Protein AF-A0A522DIB2-F1 (afdb_monomer_lite)

pLDDT: mean 71.98, std 19.3, range [31.09, 92.06]

Sequence (164 aa):
MNNNNNNKATEKLMKSINWQELDGWMTGLLFVQIRALGIFSQTGVAEDPDTLRQQAGITERYRRWWDECLRILQSGGYLQCADGLVSVAIEPEAGDAVWQAWDQHKQRYLDDAELQTSVNLVDACLRQLPGILRGDVQATDILFPSASMANVERMYRKNAVVDY

Secondary structure (DSSP, 8-state):
---SSHHHHHHHHTTS--HHHHHHHHHHHHHHHHHTTT---SBT--B-HHHHHHHTT--GGGHHHHHHHHHHHHHTTSEEEETTEEEE-SPPPPHHHHHHHHHHHGGGGTTSHHHHHHHHHHHHHHHHHHHHHHTSS-HHHHHSSS--HHHHHHHHHH------

Foldseek 3Di:
DDDPPVVVVVVVVVVPDPVVVVLLLLLLLLVLLLVVLVPQPDAPDWAALVVSCVSSLFDPVCVVVSVVNQVSNVVSQQWDADPNTIGGRDDDDDSVVSVVVLVVVLVVQPVPPVSVVVSVLSVQCSVCVSCCRNVVDPPCCSNPVDPDPVVVVVVVVVPPPDDD

Structure (mmCIF, N/CA/C/O backbone):
data_AF-A0A522DIB2-F1
#
_entry.id   AF-A0A522DIB2-F1
#
loop_
_atom_site.group_PDB
_atom_site.id
_atom_site.type_symbol
_atom_site.label_atom_id
_atom_site.label_alt_id
_atom_site.label_comp_id
_atom_site.label_asym_id
_atom_site.label_entity_id
_atom_site.label_seq_id
_atom_site.pdbx_PDB_ins_code
_atom_site.Cartn_x
_atom_site.Cartn_y
_atom_site.Cartn_z
_atom_site.occupancy
_atom_site.B_iso_or_equiv
_atom_site.auth_seq_id
_atom_site.auth_comp_id
_atom_site.auth_asym_id
_atom_site.auth_atom_id
_atom_site.pdbx_PDB_model_num
ATOM 1 N N . MET A 1 1 ? 46.193 -3.529 -13.251 1.00 41.03 1 MET A N 1
ATOM 2 C CA . MET A 1 1 ? 45.232 -2.409 -13.148 1.00 41.03 1 MET A CA 1
ATOM 3 C C . MET A 1 1 ? 44.028 -2.674 -14.047 1.00 41.03 1 MET A C 1
ATOM 5 O O . MET A 1 1 ? 44.195 -2.548 -15.247 1.00 41.03 1 MET A O 1
ATOM 9 N N . ASN A 1 2 ? 42.864 -3.060 -13.504 1.00 34.91 2 ASN A N 1
ATOM 10 C CA . ASN A 1 2 ? 41.535 -2.643 -13.997 1.00 34.91 2 ASN A CA 1
ATOM 11 C C . ASN A 1 2 ? 40.433 -3.288 -13.137 1.00 34.91 2 ASN A C 1
ATOM 13 O O . ASN A 1 2 ? 40.001 -4.398 -13.416 1.00 34.91 2 ASN A O 1
ATOM 17 N N . ASN A 1 3 ? 40.000 -2.616 -12.067 1.00 37.34 3 ASN A N 1
ATOM 18 C CA . ASN A 1 3 ? 38.822 -3.045 -11.301 1.00 37.34 3 ASN A CA 1
ATOM 19 C C . ASN A 1 3 ? 38.019 -1.849 -10.754 1.00 37.34 3 ASN A C 1
ATOM 21 O O . ASN A 1 3 ? 37.554 -1.871 -9.624 1.00 37.34 3 ASN A O 1
ATOM 25 N N . ASN A 1 4 ? 37.914 -0.763 -11.537 1.00 41.59 4 ASN A N 1
ATOM 26 C CA . ASN A 1 4 ? 37.303 0.496 -11.079 1.00 41.59 4 ASN A CA 1
ATOM 27 C C . ASN A 1 4 ? 36.195 1.051 -12.005 1.00 41.59 4 ASN A C 1
ATOM 29 O O . ASN A 1 4 ? 35.683 2.140 -11.764 1.00 41.59 4 ASN A O 1
ATOM 33 N N . ASN A 1 5 ? 35.808 0.316 -13.060 1.00 43.06 5 ASN A N 1
ATOM 34 C CA . ASN A 1 5 ? 34.765 0.756 -14.003 1.00 43.06 5 ASN A CA 1
ATOM 35 C C . ASN A 1 5 ? 33.375 0.167 -13.716 1.00 43.06 5 ASN A C 1
ATOM 37 O O . ASN A 1 5 ? 32.383 0.824 -14.018 1.00 43.06 5 ASN A O 1
ATOM 41 N N . ASN A 1 6 ? 33.278 -1.009 -13.085 1.00 41.25 6 ASN A N 1
ATOM 42 C CA . ASN A 1 6 ? 31.973 -1.623 -12.802 1.00 41.25 6 ASN A CA 1
ATOM 43 C C . ASN A 1 6 ? 31.240 -0.938 -11.641 1.00 41.25 6 ASN A C 1
ATOM 45 O O . ASN A 1 6 ? 30.025 -0.810 -11.705 1.00 41.25 6 ASN A O 1
ATOM 49 N N . ASN A 1 7 ? 31.969 -0.416 -10.646 1.00 43.97 7 ASN A N 1
ATOM 50 C CA . ASN A 1 7 ? 31.353 0.243 -9.488 1.00 43.97 7 ASN A CA 1
ATOM 51 C C . ASN A 1 7 ? 30.766 1.625 -9.846 1.00 43.97 7 ASN A C 1
ATOM 53 O O . ASN A 1 7 ? 29.696 1.999 -9.384 1.00 43.97 7 ASN A O 1
ATOM 57 N N . LYS A 1 8 ? 31.408 2.350 -10.775 1.00 44.12 8 LYS A N 1
ATOM 58 C CA . LYS A 1 8 ? 30.900 3.635 -11.284 1.00 44.12 8 LYS A CA 1
ATOM 59 C C . LYS A 1 8 ? 29.663 3.492 -12.169 1.00 44.12 8 LYS A C 1
ATOM 61 O O . LYS A 1 8 ? 28.874 4.426 -12.234 1.00 44.12 8 LYS A O 1
ATOM 66 N N . ALA A 1 9 ? 29.501 2.372 -12.877 1.00 45.00 9 ALA A N 1
ATOM 67 C CA . ALA A 1 9 ? 28.326 2.124 -13.711 1.00 45.00 9 ALA A CA 1
ATOM 68 C C . ALA A 1 9 ? 27.097 1.785 -12.854 1.00 45.00 9 ALA A C 1
ATOM 70 O O . ALA A 1 9 ? 26.031 2.350 -13.077 1.00 45.00 9 ALA A O 1
ATOM 71 N N . THR A 1 10 ? 27.264 0.953 -11.822 1.00 42.12 10 THR A N 1
ATOM 72 C CA . THR A 1 10 ? 26.204 0.628 -10.855 1.00 42.12 10 THR A CA 1
ATOM 73 C C . THR A 1 10 ? 25.824 1.829 -9.987 1.00 42.12 10 THR A C 1
ATOM 75 O O . THR A 1 10 ? 24.639 2.095 -9.816 1.00 42.12 10 THR A O 1
ATOM 78 N N . GLU A 1 11 ? 26.792 2.639 -9.543 1.00 41.41 11 GLU A N 1
ATOM 79 C CA . GLU A 1 11 ? 26.513 3.906 -8.843 1.00 41.41 11 GLU A CA 1
ATOM 80 C C . GLU A 1 11 ? 25.823 4.948 -9.737 1.00 41.41 11 GLU A C 1
ATOM 82 O O . GLU A 1 11 ? 25.095 5.806 -9.241 1.00 41.41 11 GLU A O 1
ATOM 87 N N . LYS A 1 12 ? 26.051 4.907 -11.057 1.00 41.66 12 LYS A N 1
ATOM 88 C CA . LYS A 1 12 ? 25.433 5.833 -12.018 1.00 41.66 12 LYS A CA 1
ATOM 89 C C . LYS A 1 12 ? 24.024 5.390 -12.433 1.00 41.66 12 LYS A C 1
ATOM 91 O O . LYS A 1 12 ? 23.188 6.261 -12.638 1.00 41.66 12 LYS A O 1
ATOM 96 N N . LEU A 1 13 ? 23.754 4.082 -12.477 1.00 43.78 13 LEU A N 1
ATOM 97 C CA . LEU A 1 13 ? 22.419 3.495 -12.688 1.00 43.78 13 LEU A CA 1
ATOM 98 C C . LEU A 1 13 ? 21.516 3.648 -11.451 1.00 43.78 13 LEU A C 1
ATOM 100 O O . LEU A 1 13 ? 20.340 3.966 -11.582 1.00 43.78 13 LEU A O 1
ATOM 104 N N . MET A 1 14 ? 22.071 3.542 -10.237 1.00 46.41 14 MET A N 1
ATOM 105 C CA . MET A 1 14 ? 21.340 3.859 -8.998 1.00 46.41 14 MET A CA 1
ATOM 106 C C . MET A 1 14 ? 20.990 5.352 -8.866 1.00 46.41 14 MET A C 1
ATOM 108 O O . MET A 1 14 ? 20.050 5.693 -8.155 1.00 46.41 14 MET A O 1
ATOM 112 N N . LYS A 1 15 ? 21.722 6.244 -9.550 1.00 46.16 15 LYS A N 1
ATOM 113 C CA . LYS A 1 15 ? 21.558 7.705 -9.458 1.00 46.16 15 LYS A CA 1
ATOM 114 C C . LYS A 1 15 ? 20.440 8.299 -10.322 1.00 46.16 15 LYS A C 1
ATOM 116 O O . LYS A 1 15 ? 20.150 9.478 -10.144 1.00 46.16 15 LYS A O 1
ATOM 121 N N . SER A 1 16 ? 19.822 7.548 -11.237 1.00 52.44 16 SER A N 1
ATOM 122 C CA . SER A 1 16 ? 18.713 8.055 -12.072 1.00 52.44 16 SER A CA 1
ATOM 123 C C . SER A 1 16 ? 17.327 7.610 -11.612 1.00 52.44 16 SER A C 1
ATOM 125 O O . SER A 1 16 ? 16.330 8.118 -12.120 1.00 52.44 16 SER A O 1
ATOM 127 N N . ILE A 1 17 ? 17.242 6.690 -10.650 1.00 61.62 17 ILE A N 1
ATOM 128 C CA . ILE A 1 17 ? 15.972 6.316 -10.033 1.00 61.62 17 ILE A CA 1
ATOM 129 C C . ILE A 1 17 ? 15.743 7.259 -8.863 1.00 61.62 17 ILE A C 1
ATOM 131 O O . ILE A 1 17 ? 16.478 7.238 -7.873 1.00 61.62 17 ILE A O 1
ATOM 135 N N . ASN A 1 18 ? 14.704 8.076 -8.958 1.00 69.31 18 ASN A N 1
ATOM 136 C CA . ASN A 1 18 ? 14.204 8.795 -7.804 1.00 69.31 18 ASN A CA 1
ATOM 137 C C . ASN A 1 18 ? 13.457 7.800 -6.899 1.00 69.31 18 ASN A C 1
ATOM 139 O O . ASN A 1 18 ? 12.237 7.680 -6.963 1.00 69.31 18 ASN A O 1
ATOM 143 N N . TRP A 1 19 ? 14.204 7.026 -6.104 1.00 69.12 19 TRP A N 1
ATOM 144 C CA . TRP A 1 19 ? 13.644 6.015 -5.198 1.00 69.12 19 TRP A CA 1
ATOM 145 C C . TRP A 1 19 ? 12.628 6.615 -4.229 1.00 69.12 19 TRP A C 1
ATOM 147 O O . TRP A 1 19 ? 11.643 5.967 -3.926 1.00 69.12 19 TRP A O 1
ATOM 157 N N . GLN A 1 20 ? 12.794 7.882 -3.843 1.00 72.56 20 GLN A N 1
ATOM 158 C CA . GLN A 1 20 ? 11.825 8.598 -3.010 1.00 72.56 20 GLN A CA 1
ATOM 159 C C . GLN A 1 20 ? 10.481 8.807 -3.720 1.00 72.56 20 GLN A C 1
ATOM 161 O O . GLN A 1 20 ? 9.424 8.715 -3.104 1.00 72.56 20 GLN A O 1
ATOM 166 N N . GLU A 1 21 ? 10.508 9.079 -5.025 1.00 80.44 21 GLU A N 1
ATOM 167 C CA . GLU A 1 21 ? 9.293 9.210 -5.830 1.00 80.44 21 GLU A CA 1
ATOM 168 C C . GLU A 1 21 ? 8.620 7.852 -6.037 1.00 80.44 21 GLU A C 1
ATOM 170 O O . GLU A 1 21 ? 7.404 7.750 -5.890 1.00 80.44 21 GLU A O 1
ATOM 175 N N . LEU A 1 22 ? 9.399 6.797 -6.306 1.00 77.94 22 LEU A N 1
ATOM 176 C CA . LEU A 1 22 ? 8.871 5.432 -6.360 1.00 77.94 22 LEU A CA 1
ATOM 177 C C . LEU A 1 22 ? 8.288 4.993 -5.013 1.00 77.94 22 LEU A C 1
ATOM 179 O O . LEU A 1 22 ? 7.201 4.428 -5.000 1.00 77.94 22 LEU A O 1
ATOM 183 N N . ASP A 1 23 ? 8.953 5.284 -3.897 1.00 78.38 23 ASP A N 1
ATOM 184 C CA . ASP A 1 23 ? 8.461 4.990 -2.547 1.00 78.38 23 ASP A CA 1
ATOM 185 C C . ASP A 1 23 ? 7.141 5.714 -2.266 1.00 78.38 23 ASP A C 1
ATOM 187 O O . ASP A 1 23 ? 6.214 5.118 -1.715 1.00 78.38 23 ASP A O 1
ATOM 191 N N . GLY A 1 24 ? 7.010 6.970 -2.707 1.00 84.56 24 GLY A N 1
ATOM 192 C CA . GLY A 1 24 ? 5.757 7.720 -2.632 1.00 84.56 24 GLY A CA 1
ATOM 193 C C . GLY A 1 24 ? 4.624 7.039 -3.404 1.00 84.56 24 GLY A C 1
ATOM 194 O O . GLY A 1 24 ? 3.542 6.822 -2.853 1.00 84.56 24 GLY A O 1
ATOM 195 N N . TRP A 1 25 ? 4.890 6.626 -4.648 1.00 87.00 25 TRP A N 1
ATOM 196 C CA . TRP A 1 25 ? 3.933 5.867 -5.460 1.00 87.00 25 TRP A CA 1
ATOM 197 C C . TRP A 1 25 ? 3.571 4.520 -4.834 1.00 87.00 25 TRP A C 1
ATOM 199 O O . TRP A 1 25 ? 2.391 4.189 -4.735 1.00 87.00 25 TRP A O 1
ATOM 209 N N . MET A 1 26 ? 4.561 3.754 -4.370 1.00 84.12 26 MET A N 1
ATOM 210 C CA . MET A 1 26 ? 4.346 2.457 -3.725 1.00 84.12 26 MET A CA 1
ATOM 211 C C . MET A 1 26 ? 3.504 2.600 -2.458 1.00 84.12 26 MET A C 1
ATOM 213 O O . MET A 1 26 ? 2.588 1.809 -2.248 1.00 84.12 26 MET A O 1
ATOM 217 N N . THR A 1 27 ? 3.757 3.634 -1.655 1.00 87.88 27 THR A N 1
ATOM 218 C CA . THR A 1 27 ? 2.984 3.923 -0.440 1.00 87.88 27 THR A CA 1
ATOM 219 C C . THR A 1 27 ? 1.530 4.265 -0.773 1.00 87.88 27 THR A C 1
ATOM 221 O O . THR A 1 27 ? 0.613 3.716 -0.160 1.00 87.88 27 THR A O 1
ATOM 224 N N . GLY A 1 28 ? 1.294 5.108 -1.785 1.00 89.69 28 GLY A N 1
ATOM 225 C CA . GLY A 1 28 ? -0.061 5.454 -2.229 1.00 89.69 28 GLY A CA 1
ATOM 226 C C . GLY A 1 28 ? -0.827 4.263 -2.812 1.00 89.69 28 GLY A C 1
ATOM 227 O O . GLY A 1 28 ? -1.989 4.035 -2.475 1.00 89.69 28 GLY A O 1
ATOM 228 N N . LEU A 1 29 ? -0.170 3.441 -3.631 1.00 89.44 29 LEU A N 1
ATOM 229 C CA . LEU A 1 29 ? -0.775 2.230 -4.193 1.00 89.44 29 LEU A CA 1
ATOM 230 C C . LEU A 1 29 ? -1.055 1.174 -3.119 1.00 89.44 29 LEU A C 1
ATOM 232 O O . LEU A 1 29 ? -2.104 0.529 -3.157 1.00 89.44 29 LEU A O 1
ATOM 236 N N . LEU A 1 30 ? -0.161 1.025 -2.137 1.00 88.81 30 LEU A N 1
ATOM 237 C CA . LEU A 1 30 ? -0.379 0.173 -0.969 1.00 88.81 30 LEU A CA 1
ATOM 238 C C . LEU A 1 30 ? -1.635 0.608 -0.204 1.00 88.81 30 LEU A C 1
ATOM 240 O O . LEU A 1 30 ? -2.468 -0.236 0.126 1.00 88.81 30 LEU A O 1
ATOM 244 N N . PHE A 1 31 ? -1.812 1.913 0.023 1.00 90.12 31 PHE A N 1
ATOM 245 C CA . PHE A 1 31 ? -3.002 2.448 0.688 1.00 90.12 31 PHE A CA 1
ATOM 246 C C . PHE A 1 31 ? -4.290 2.093 -0.062 1.00 90.12 31 PHE A C 1
ATOM 248 O O . PHE A 1 31 ? -5.247 1.597 0.534 1.00 90.12 31 PHE A O 1
ATOM 255 N N . VAL A 1 32 ? -4.303 2.288 -1.384 1.00 90.19 32 VAL A N 1
ATOM 256 C CA . VAL A 1 32 ? -5.447 1.942 -2.241 1.00 90.19 32 VAL A CA 1
ATOM 257 C C . VAL A 1 32 ? -5.777 0.452 -2.161 1.00 90.19 32 VAL A C 1
ATOM 259 O O . VAL A 1 32 ? -6.945 0.087 -2.036 1.00 90.19 32 VAL A O 1
ATOM 262 N N . GLN A 1 33 ? -4.762 -0.412 -2.196 1.00 87.81 33 GLN A N 1
ATOM 263 C CA . GLN A 1 33 ? -4.949 -1.862 -2.128 1.00 87.81 33 GLN A CA 1
ATOM 264 C C . GLN A 1 33 ? -5.465 -2.322 -0.762 1.00 87.81 33 GLN A C 1
ATOM 266 O O . GLN A 1 33 ? -6.354 -3.168 -0.693 1.00 87.81 33 GLN A O 1
ATOM 271 N N . ILE A 1 34 ? -4.981 -1.725 0.328 1.00 87.06 34 ILE A N 1
ATOM 272 C CA . ILE A 1 34 ? -5.497 -1.998 1.673 1.00 87.06 34 ILE A CA 1
ATOM 273 C C . ILE A 1 34 ? -6.962 -1.560 1.789 1.00 87.06 34 ILE A C 1
ATOM 275 O O . ILE A 1 34 ? -7.778 -2.291 2.344 1.00 87.06 34 ILE A O 1
ATOM 279 N N . ARG A 1 35 ? -7.343 -0.423 1.198 1.00 87.50 35 ARG A N 1
ATOM 280 C CA . ARG A 1 35 ? -8.748 0.017 1.163 1.00 87.50 35 ARG A CA 1
ATOM 281 C C . ARG A 1 35 ? -9.646 -0.888 0.327 1.00 87.50 35 ARG A C 1
ATOM 283 O O . ARG A 1 35 ? -10.804 -1.094 0.684 1.00 87.50 35 ARG A O 1
ATOM 290 N N . ALA A 1 36 ? -9.115 -1.494 -0.734 1.00 85.94 36 ALA A N 1
ATOM 291 C CA . ALA A 1 36 ? -9.842 -2.486 -1.525 1.00 85.94 36 ALA A CA 1
ATOM 292 C C . ALA A 1 36 ? -10.206 -3.752 -0.718 1.00 85.94 36 ALA A C 1
ATOM 294 O O . ALA A 1 36 ? -11.087 -4.508 -1.128 1.00 85.94 36 ALA A O 1
ATOM 295 N N . LEU A 1 37 ? -9.589 -3.970 0.453 1.00 84.50 37 LEU A N 1
ATOM 296 C CA . LEU A 1 37 ? -9.976 -5.030 1.390 1.00 84.50 37 LEU A CA 1
ATOM 297 C C . LEU A 1 37 ? -11.250 -4.707 2.189 1.00 84.50 37 LEU A C 1
ATOM 299 O O . LEU A 1 37 ? -11.735 -5.587 2.896 1.00 84.50 37 LEU A O 1
ATOM 303 N N . GLY A 1 38 ? -11.808 -3.498 2.057 1.00 86.00 38 GLY A N 1
ATOM 304 C CA . GLY A 1 38 ? -13.050 -3.077 2.714 1.00 86.00 38 GLY A CA 1
ATOM 305 C C . GLY A 1 38 ? -12.857 -2.303 4.021 1.00 86.00 38 GLY A C 1
ATOM 306 O O . GLY A 1 38 ? -13.834 -2.028 4.710 1.00 86.00 38 GLY A O 1
ATOM 307 N N . ILE A 1 39 ? -11.620 -1.930 4.353 1.00 87.38 39 ILE A N 1
ATOM 308 C CA . ILE A 1 39 ? -11.265 -1.161 5.556 1.00 87.38 39 ILE A CA 1
ATOM 309 C C . ILE A 1 39 ? -10.858 0.276 5.207 1.00 87.38 39 ILE A C 1
ATOM 311 O O . ILE A 1 39 ? -10.674 0.599 4.033 1.00 87.38 39 ILE A O 1
ATOM 315 N N . PHE A 1 40 ? -10.723 1.154 6.212 1.00 85.56 40 PHE A N 1
ATOM 316 C CA . PHE A 1 40 ? -10.318 2.557 6.009 1.00 85.56 40 PHE A CA 1
ATOM 317 C C . PHE A 1 40 ? -11.226 3.309 5.014 1.00 85.56 40 PHE A C 1
ATOM 319 O O . PHE A 1 40 ? -10.782 4.068 4.146 1.00 85.56 40 PHE A O 1
ATOM 326 N N . SER A 1 41 ? -12.536 3.065 5.119 1.00 78.00 41 SER A N 1
ATOM 327 C CA . SER A 1 41 ? -13.540 3.677 4.239 1.00 78.00 41 SER A CA 1
ATOM 328 C C . SER A 1 41 ? -13.813 5.146 4.577 1.00 78.00 41 SER A C 1
ATOM 330 O O . SER A 1 41 ? -14.231 5.895 3.697 1.00 78.00 41 SER A O 1
ATOM 332 N N . GLN A 1 42 ? -13.579 5.554 5.828 1.00 80.44 42 GLN A N 1
ATOM 333 C CA . GLN A 1 42 ? -13.897 6.886 6.347 1.00 80.44 42 GLN A CA 1
ATOM 334 C C . GLN A 1 42 ? -12.660 7.545 6.969 1.00 80.44 42 GLN A C 1
ATOM 336 O O . GLN A 1 42 ? -11.843 6.881 7.608 1.00 80.44 42 GLN A O 1
ATOM 341 N N . THR A 1 43 ? -12.537 8.859 6.789 1.00 86.44 43 THR A N 1
ATOM 342 C CA . THR A 1 43 ? -11.496 9.682 7.415 1.00 86.44 43 THR A CA 1
ATOM 343 C C . THR A 1 43 ? -11.792 9.953 8.881 1.00 86.44 43 THR A C 1
ATOM 345 O O . THR A 1 43 ? -12.945 10.118 9.271 1.00 86.44 43 THR A O 1
ATOM 348 N N . GLY A 1 44 ? -10.744 9.992 9.708 1.00 81.50 44 GLY A N 1
ATOM 349 C CA . GLY A 1 44 ? -10.851 10.356 11.126 1.00 81.50 44 GLY A CA 1
ATOM 350 C C . GLY A 1 44 ? -11.540 9.335 12.041 1.00 81.50 44 GLY A C 1
ATOM 351 O O . GLY A 1 44 ? -11.640 9.581 13.241 1.00 81.50 44 GLY A O 1
ATOM 352 N N . VAL A 1 45 ? -11.988 8.186 11.526 1.00 86.12 45 VAL A N 1
ATOM 353 C CA . VAL A 1 45 ? -12.494 7.091 12.366 1.00 86.12 45 VAL A CA 1
ATOM 354 C C . VAL A 1 45 ? -11.302 6.326 12.930 1.00 86.12 45 VAL A C 1
ATOM 356 O O . VAL A 1 45 ? -10.517 5.758 12.175 1.00 86.12 45 VAL A O 1
ATOM 359 N N . ALA A 1 46 ? -11.147 6.361 14.252 1.00 88.88 46 ALA A N 1
ATOM 360 C CA . ALA A 1 46 ? -10.103 5.635 14.960 1.00 88.88 46 ALA A CA 1
ATOM 361 C C . ALA A 1 46 ? -10.559 4.197 15.229 1.00 88.88 46 ALA A C 1
ATOM 363 O O . ALA A 1 46 ? -11.530 3.971 15.951 1.00 88.88 46 ALA A O 1
ATOM 364 N N . GLU A 1 47 ? -9.851 3.235 14.648 1.00 89.56 47 GLU A N 1
ATOM 365 C CA . GLU A 1 47 ? -10.150 1.810 14.747 1.00 89.56 47 GLU A CA 1
ATOM 366 C C . GLU A 1 47 ? -8.940 1.033 15.266 1.00 89.56 47 GLU A C 1
ATOM 368 O O . GLU A 1 47 ? -7.785 1.432 15.102 1.00 89.56 47 GLU A O 1
ATOM 373 N N . ASP A 1 48 ? -9.207 -0.093 15.918 1.00 91.69 48 ASP A N 1
ATOM 374 C CA . ASP A 1 48 ? -8.162 -0.963 16.439 1.00 91.69 48 ASP A CA 1
ATOM 375 C C . ASP A 1 48 ? -7.446 -1.717 15.289 1.00 91.69 48 ASP A C 1
ATOM 377 O O . ASP A 1 48 ? -8.116 -2.313 14.435 1.00 91.69 48 ASP A O 1
ATOM 381 N N . PRO A 1 49 ? -6.096 -1.728 15.250 1.00 88.50 49 PRO A N 1
ATOM 382 C CA . PRO A 1 49 ? -5.316 -2.400 14.209 1.00 88.50 49 PRO A CA 1
ATOM 383 C C . PRO A 1 49 ? -5.649 -3.880 14.015 1.00 88.50 49 PRO A C 1
ATOM 385 O O . PRO A 1 49 ? -5.642 -4.367 12.882 1.00 88.50 49 PRO A O 1
ATOM 388 N N . ASP A 1 50 ? -5.904 -4.610 15.103 1.00 88.62 50 ASP A N 1
ATOM 389 C CA . ASP A 1 50 ? -6.193 -6.042 15.052 1.00 88.62 50 ASP A CA 1
ATOM 390 C C . ASP A 1 50 ? -7.620 -6.295 14.540 1.00 88.62 50 ASP A C 1
ATOM 392 O O . ASP A 1 50 ? -7.848 -7.234 13.772 1.00 88.62 50 ASP A O 1
ATOM 396 N N . THR A 1 51 ? -8.563 -5.416 14.876 1.00 90.06 51 THR A N 1
ATOM 397 C CA . THR A 1 51 ? -9.930 -5.423 14.337 1.00 90.06 51 THR A CA 1
ATOM 398 C C . THR A 1 51 ? -9.931 -5.178 12.828 1.00 90.06 51 THR A C 1
ATOM 400 O O . THR A 1 51 ? -10.537 -5.948 12.080 1.00 90.06 51 THR A O 1
ATOM 403 N N . LEU A 1 52 ? -9.189 -4.171 12.359 1.00 90.06 52 LEU A N 1
ATOM 404 C CA . LEU A 1 52 ? -9.022 -3.875 10.931 1.00 90.06 52 LEU A CA 1
ATOM 405 C C . LEU A 1 52 ? -8.412 -5.059 10.172 1.00 90.06 52 LEU A C 1
ATOM 407 O O . LEU A 1 52 ? -8.885 -5.434 9.098 1.00 90.06 52 LEU A O 1
ATOM 411 N N . ARG A 1 53 ? -7.393 -5.702 10.752 1.00 89.44 53 ARG A N 1
ATOM 412 C CA . ARG A 1 53 ? -6.757 -6.894 10.177 1.00 89.44 53 ARG A CA 1
ATOM 413 C C . ARG A 1 53 ? -7.755 -8.038 9.987 1.00 89.44 53 ARG A C 1
ATOM 415 O O . ARG A 1 53 ? -7.758 -8.682 8.936 1.00 89.44 53 ARG A O 1
ATOM 422 N N . GLN A 1 54 ? -8.595 -8.292 10.993 1.00 87.88 54 GLN A N 1
ATOM 423 C CA . GLN A 1 54 ? -9.629 -9.327 10.931 1.00 87.88 54 GLN A CA 1
ATOM 424 C C . GLN A 1 54 ? -10.701 -8.997 9.887 1.00 87.88 54 GLN A C 1
ATOM 426 O O . GLN A 1 54 ? -11.054 -9.869 9.095 1.00 87.88 54 GLN A O 1
ATOM 431 N N . GLN A 1 55 ? -11.171 -7.747 9.832 1.00 88.19 55 GLN A N 1
ATOM 432 C CA . GLN A 1 55 ? -12.140 -7.287 8.829 1.00 88.19 55 GLN A CA 1
ATOM 433 C C . GLN A 1 55 ? -11.602 -7.411 7.398 1.00 88.19 55 GLN A C 1
ATOM 435 O O . GLN A 1 55 ? -12.321 -7.845 6.500 1.00 88.19 55 GLN A O 1
ATOM 440 N N . ALA A 1 56 ? -10.322 -7.096 7.191 1.00 85.38 56 ALA A N 1
ATOM 441 C CA . ALA A 1 56 ? -9.649 -7.237 5.904 1.00 85.38 56 ALA A CA 1
ATOM 442 C C . ALA A 1 56 ? -9.413 -8.708 5.486 1.00 85.38 56 ALA A C 1
ATOM 444 O O . ALA A 1 56 ? -9.013 -8.975 4.347 1.00 85.38 56 ALA A O 1
ATOM 445 N N . GLY A 1 57 ? -9.659 -9.667 6.387 1.00 85.00 57 GLY A N 1
ATOM 446 C CA . GLY A 1 57 ? -9.432 -11.095 6.159 1.00 85.00 57 GLY A CA 1
ATOM 447 C C . GLY A 1 57 ? -7.952 -11.484 6.164 1.00 85.00 57 GLY A C 1
ATOM 448 O O . GLY A 1 57 ? -7.582 -12.502 5.582 1.00 85.00 57 GLY A O 1
ATOM 449 N N . ILE A 1 58 ? -7.089 -10.678 6.788 1.00 83.25 58 ILE A N 1
ATOM 450 C CA . ILE A 1 58 ? -5.644 -10.917 6.821 1.00 83.25 58 ILE A CA 1
ATOM 451 C C . ILE A 1 58 ? -5.331 -11.951 7.905 1.00 83.25 58 ILE A C 1
ATOM 453 O O . ILE A 1 58 ? -5.587 -11.745 9.097 1.00 83.25 58 ILE A O 1
ATOM 457 N N . THR A 1 59 ? -4.739 -13.073 7.499 1.00 80.06 59 THR A N 1
ATOM 458 C CA . THR A 1 59 ? -4.422 -14.177 8.418 1.00 80.06 59 THR A CA 1
ATOM 459 C C . THR A 1 59 ? -3.354 -13.792 9.453 1.00 80.06 59 THR A C 1
ATOM 461 O O . THR A 1 59 ? -2.517 -12.921 9.217 1.00 80.06 59 THR A O 1
ATOM 464 N N . GLU A 1 60 ? -3.333 -14.478 10.605 1.00 80.69 60 GLU A N 1
ATOM 465 C CA . GLU A 1 60 ? -2.361 -14.216 11.690 1.00 80.69 60 GLU A CA 1
ATOM 466 C C . GLU A 1 60 ? -0.902 -14.334 11.219 1.00 80.69 60 GLU A C 1
ATOM 468 O O . GLU A 1 60 ? -0.027 -13.598 11.671 1.00 80.69 60 GLU A O 1
ATOM 473 N N . ARG A 1 61 ? -0.639 -15.213 10.243 1.00 77.75 61 ARG A N 1
ATOM 474 C CA . ARG A 1 61 ? 0.681 -15.384 9.621 1.00 77.75 61 ARG A CA 1
ATOM 475 C C . ARG A 1 61 ? 1.240 -14.070 9.064 1.00 77.75 61 ARG A C 1
ATOM 477 O O . ARG A 1 61 ? 2.453 -13.871 9.094 1.00 77.75 61 ARG A O 1
ATOM 484 N N . TYR A 1 62 ? 0.373 -13.190 8.568 1.00 78.00 62 TYR A N 1
ATOM 485 C CA . TYR A 1 62 ? 0.751 -11.908 7.978 1.00 78.00 62 TYR A CA 1
ATOM 486 C C . TYR A 1 62 ? 0.645 -10.733 8.961 1.00 78.00 62 TYR A C 1
ATOM 488 O O . TYR A 1 62 ? 0.786 -9.591 8.538 1.00 78.00 62 TYR A O 1
ATOM 496 N N . ARG A 1 63 ? 0.483 -10.972 10.273 1.00 80.31 63 ARG A N 1
ATOM 497 C CA . ARG A 1 63 ? 0.412 -9.897 11.281 1.00 80.31 63 ARG A CA 1
ATOM 498 C C . ARG A 1 63 ? 1.630 -8.973 11.266 1.00 80.31 63 ARG A C 1
ATOM 500 O O . ARG A 1 63 ? 1.479 -7.763 11.215 1.00 80.31 63 ARG A O 1
ATOM 507 N N . ARG A 1 64 ? 2.844 -9.530 11.214 1.00 77.81 64 ARG A N 1
ATOM 508 C CA . ARG A 1 64 ? 4.075 -8.719 11.130 1.00 77.81 64 ARG A CA 1
ATOM 509 C C . ARG A 1 64 ? 4.117 -7.830 9.887 1.00 77.81 64 ARG A C 1
ATOM 511 O O . ARG A 1 64 ? 4.608 -6.712 9.951 1.00 77.81 64 ARG A O 1
ATOM 518 N N . TRP A 1 65 ? 3.624 -8.345 8.762 1.00 81.75 65 TRP A N 1
ATOM 519 C CA . TRP A 1 65 ? 3.537 -7.592 7.513 1.00 81.75 65 TRP A CA 1
ATOM 520 C C . TRP A 1 65 ? 2.471 -6.492 7.605 1.00 81.75 65 TRP A C 1
ATOM 522 O O . TRP A 1 65 ? 2.694 -5.379 7.138 1.00 81.75 65 TRP A O 1
ATOM 532 N N . TRP A 1 66 ? 1.346 -6.782 8.262 1.00 85.12 66 TRP A N 1
ATOM 533 C CA . TRP A 1 66 ? 0.287 -5.813 8.529 1.00 85.12 66 TRP A CA 1
ATOM 534 C C . TRP A 1 66 ? 0.796 -4.635 9.367 1.00 85.12 66 TRP A C 1
ATOM 536 O O . TRP A 1 66 ? 0.633 -3.485 8.961 1.00 85.12 66 TRP A O 1
ATOM 546 N N . ASP A 1 67 ? 1.498 -4.914 10.467 1.00 83.19 67 ASP A N 1
ATOM 547 C CA . ASP A 1 67 ? 2.090 -3.878 11.320 1.00 83.19 67 ASP A CA 1
ATOM 548 C C . ASP A 1 67 ? 3.087 -3.000 10.549 1.00 83.19 67 ASP A C 1
ATOM 550 O O . ASP A 1 67 ? 3.162 -1.791 10.769 1.00 83.19 67 ASP A O 1
ATOM 554 N N . GLU A 1 68 ? 3.854 -3.598 9.632 1.00 81.38 68 GLU A N 1
ATOM 555 C CA . GLU A 1 68 ? 4.781 -2.861 8.772 1.00 81.38 68 GLU A CA 1
ATOM 556 C C . GLU A 1 68 ? 4.040 -1.944 7.794 1.00 81.38 68 GLU A C 1
ATOM 558 O O . GLU A 1 68 ? 4.417 -0.787 7.625 1.00 81.38 68 GLU A O 1
ATOM 563 N N . CYS A 1 69 ? 2.940 -2.411 7.201 1.00 85.81 69 CYS A N 1
ATOM 564 C CA . CYS A 1 69 ? 2.129 -1.586 6.308 1.00 85.81 69 CYS A CA 1
ATOM 565 C C . CYS A 1 69 ? 1.543 -0.378 7.025 1.00 85.81 69 CYS A C 1
ATOM 567 O O . CYS A 1 69 ? 1.591 0.728 6.492 1.00 85.81 69 CYS A O 1
ATOM 569 N N . LEU A 1 70 ? 1.040 -0.566 8.246 1.00 88.88 70 LEU A N 1
ATOM 570 C CA . LEU A 1 70 ? 0.551 0.542 9.060 1.00 88.88 70 LEU A CA 1
ATOM 571 C C . LEU A 1 70 ? 1.658 1.567 9.334 1.00 88.88 70 LEU A C 1
ATOM 573 O O . LEU A 1 70 ? 1.414 2.764 9.205 1.00 88.88 70 LEU A O 1
ATOM 577 N N . ARG A 1 71 ? 2.887 1.118 9.629 1.00 86.12 71 ARG A N 1
ATOM 578 C CA . ARG A 1 71 ? 4.040 2.014 9.823 1.00 86.12 71 ARG A CA 1
ATOM 579 C C . ARG A 1 71 ? 4.426 2.767 8.554 1.00 86.12 71 ARG A C 1
ATOM 581 O O . ARG A 1 71 ? 4.642 3.976 8.622 1.00 86.12 71 ARG A O 1
ATOM 588 N N . ILE A 1 72 ? 4.486 2.087 7.409 1.00 85.62 72 ILE A N 1
ATOM 589 C CA . ILE A 1 72 ? 4.789 2.712 6.112 1.00 85.62 72 ILE A CA 1
ATOM 590 C C . ILE A 1 72 ? 3.739 3.780 5.789 1.00 85.62 72 ILE A C 1
ATOM 592 O O . ILE A 1 72 ? 4.081 4.919 5.475 1.00 85.62 72 ILE A O 1
ATOM 596 N N . LEU A 1 73 ? 2.457 3.446 5.934 1.00 89.25 73 LEU A N 1
ATOM 597 C CA . LEU A 1 73 ? 1.354 4.365 5.663 1.00 89.25 73 LEU A CA 1
ATOM 598 C C . LEU A 1 73 ? 1.304 5.542 6.645 1.00 89.25 73 LEU A C 1
ATOM 600 O O . LEU A 1 73 ? 0.994 6.663 6.241 1.00 89.25 73 LEU A O 1
ATOM 604 N N . GLN A 1 74 ? 1.645 5.317 7.914 1.00 90.94 74 GLN A N 1
ATOM 605 C CA . GLN A 1 74 ? 1.785 6.382 8.904 1.00 90.94 74 GLN A CA 1
ATOM 606 C C . GLN A 1 74 ? 2.943 7.322 8.545 1.00 90.94 74 GLN A C 1
ATOM 608 O O . GLN A 1 74 ? 2.774 8.539 8.547 1.00 90.94 74 GLN A O 1
ATOM 613 N N . SER A 1 75 ? 4.107 6.773 8.186 1.00 86.75 75 SER A N 1
ATOM 614 C CA . SER A 1 75 ? 5.266 7.562 7.753 1.00 86.75 75 SER A CA 1
ATOM 615 C C . SER A 1 75 ? 4.996 8.336 6.459 1.00 86.75 75 SER A C 1
ATOM 617 O O . SER A 1 75 ? 5.540 9.422 6.276 1.00 86.75 75 SER A O 1
ATOM 619 N N . GLY A 1 76 ? 4.160 7.793 5.571 1.00 85.56 76 GLY A N 1
ATOM 620 C CA . GLY A 1 76 ? 3.693 8.463 4.357 1.00 85.56 76 GLY A CA 1
ATOM 621 C C . GLY A 1 76 ? 2.586 9.495 4.588 1.00 85.56 76 GLY A C 1
ATOM 622 O O . GLY A 1 76 ? 2.162 10.136 3.633 1.00 85.56 76 GLY A O 1
ATOM 623 N N . GLY A 1 77 ? 2.097 9.650 5.823 1.00 89.94 77 GLY A N 1
ATOM 624 C CA . GLY A 1 77 ? 1.041 10.600 6.177 1.00 89.94 77 GLY A CA 1
ATOM 625 C C . GLY A 1 77 ? -0.376 10.170 5.788 1.00 89.94 77 GLY A C 1
ATOM 626 O O . GLY A 1 77 ? -1.293 10.972 5.915 1.00 89.94 77 GLY A O 1
ATOM 627 N N . TYR A 1 78 ? -0.579 8.926 5.342 1.00 90.00 78 TYR A N 1
ATOM 628 C CA . TYR A 1 78 ? -1.898 8.383 4.984 1.00 90.00 78 TYR A CA 1
ATOM 629 C C . TYR A 1 78 ? -2.717 7.997 6.217 1.00 90.00 78 TYR A C 1
ATOM 631 O O . TYR A 1 78 ? -3.946 8.100 6.214 1.00 90.00 78 TYR A O 1
ATOM 639 N N . LEU A 1 79 ? -2.031 7.549 7.271 1.00 91.75 79 LEU A N 1
ATOM 640 C CA . LEU A 1 79 ? -2.628 7.125 8.531 1.00 91.75 79 LEU A CA 1
ATOM 641 C C . LEU A 1 79 ? -2.112 7.962 9.699 1.00 91.75 79 LEU A C 1
ATOM 643 O O . LEU A 1 79 ? -0.972 8.427 9.711 1.00 91.75 79 LEU A O 1
ATOM 647 N N . GLN A 1 80 ? -2.951 8.094 10.717 1.00 91.31 80 GLN A N 1
ATOM 648 C CA . GLN A 1 80 ? -2.605 8.632 12.023 1.00 91.31 80 GLN A CA 1
ATOM 649 C C . GLN A 1 80 ? -2.8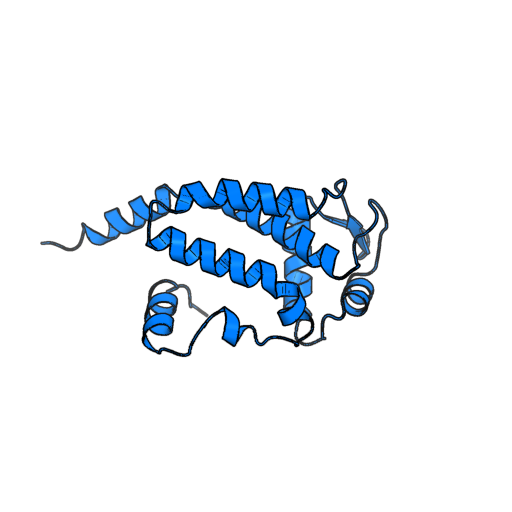33 7.559 13.079 1.00 91.31 80 GLN A C 1
ATOM 651 O O . GLN A 1 80 ? -3.912 6.969 13.151 1.00 91.31 80 GLN A O 1
ATOM 656 N N . CYS A 1 81 ? -1.815 7.334 13.906 1.00 88.50 81 CYS A N 1
ATOM 657 C CA . CYS A 1 81 ? -1.876 6.415 15.034 1.00 88.50 81 CYS A CA 1
ATOM 658 C C . CYS A 1 81 ? -1.912 7.230 16.330 1.00 88.50 81 CYS A C 1
ATOM 660 O O . CYS A 1 81 ? -0.961 7.960 16.618 1.00 88.50 81 CYS A O 1
A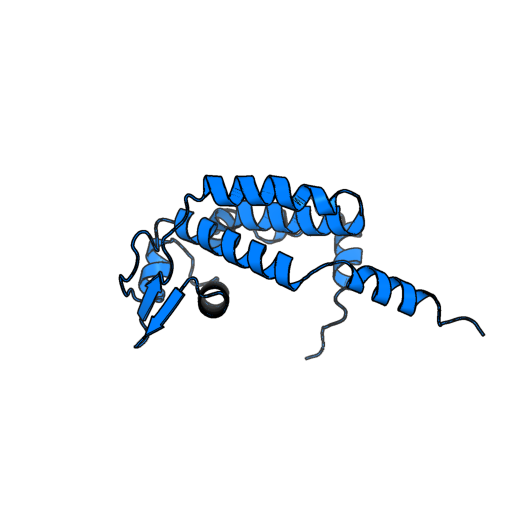TOM 662 N N . ALA A 1 82 ? -2.990 7.107 17.100 1.00 87.44 82 ALA A N 1
ATOM 663 C CA . ALA A 1 82 ? -3.177 7.788 18.378 1.00 87.44 82 ALA A CA 1
ATOM 664 C C . ALA A 1 82 ? -3.798 6.819 19.388 1.00 87.44 82 ALA A C 1
ATOM 666 O O . ALA A 1 82 ? -4.740 6.104 19.058 1.00 87.44 82 ALA A O 1
ATOM 667 N N . ASP A 1 83 ? -3.245 6.765 20.602 1.00 86.62 83 ASP A N 1
ATOM 668 C CA . ASP A 1 83 ? -3.743 5.919 21.699 1.00 86.62 83 ASP A CA 1
ATOM 669 C C . ASP A 1 83 ? -3.902 4.425 21.342 1.00 86.62 83 ASP A C 1
ATOM 671 O O . ASP A 1 83 ? -4.777 3.730 21.852 1.00 86.62 83 ASP A O 1
ATOM 675 N N . GLY A 1 84 ? -3.043 3.915 20.451 1.00 85.44 84 GLY A N 1
ATOM 676 C CA . GLY A 1 84 ? -3.098 2.528 19.968 1.00 85.44 84 GLY A CA 1
ATOM 677 C C . GLY A 1 84 ? -4.156 2.268 18.889 1.00 85.44 84 GLY A C 1
ATOM 678 O O . GLY A 1 84 ? -4.224 1.156 18.374 1.00 85.44 84 GLY A O 1
ATOM 679 N N . LEU A 1 85 ? -4.932 3.283 18.509 1.00 90.31 85 LEU A N 1
ATOM 680 C CA . LEU A 1 85 ? -5.893 3.239 17.412 1.00 90.31 85 LEU A CA 1
ATOM 681 C C . LEU A 1 85 ? -5.304 3.865 16.148 1.00 90.31 85 LEU A C 1
ATOM 683 O O . LEU A 1 85 ? -4.405 4.707 16.203 1.00 90.31 85 LEU A O 1
ATOM 687 N N . VAL A 1 86 ? -5.840 3.464 15.000 1.00 92.06 86 VAL A N 1
ATOM 688 C CA . VAL A 1 86 ? -5.422 3.913 13.672 1.00 92.06 86 VAL A CA 1
ATOM 689 C C . VAL A 1 86 ? -6.599 4.571 12.974 1.00 92.06 86 VAL A C 1
ATOM 691 O O . VAL A 1 86 ? -7.702 4.037 12.968 1.00 92.06 86 VAL A O 1
ATOM 694 N N . SER A 1 87 ? -6.357 5.720 12.355 1.00 91.06 87 SER A N 1
ATOM 695 C CA . SER A 1 87 ? -7.348 6.449 11.565 1.00 91.06 87 SER A CA 1
ATOM 696 C C . SER A 1 87 ? -6.756 6.926 10.246 1.00 91.06 87 SER A C 1
ATOM 698 O O . SER A 1 87 ? -5.544 7.113 10.122 1.00 91.06 87 SER A O 1
ATOM 700 N N . VAL A 1 88 ? -7.611 7.125 9.245 1.00 92.00 88 VAL A N 1
ATOM 701 C CA . VAL A 1 88 ? -7.193 7.703 7.964 1.00 92.00 88 VAL A CA 1
ATOM 702 C C . VAL A 1 88 ? -7.010 9.211 8.115 1.00 92.00 88 VAL A C 1
ATOM 704 O O . VAL A 1 88 ? -7.931 9.909 8.546 1.00 92.00 88 VAL A O 1
ATOM 707 N N . ALA A 1 89 ? -5.830 9.694 7.727 1.00 89.50 89 ALA A N 1
ATOM 708 C CA . ALA A 1 89 ? -5.392 11.078 7.895 1.00 89.50 89 ALA A CA 1
ATOM 709 C C . ALA A 1 89 ? -5.691 11.978 6.687 1.00 89.50 89 ALA A C 1
ATOM 711 O O . ALA A 1 89 ? -5.810 13.192 6.844 1.00 89.50 89 ALA A O 1
ATOM 712 N N . ILE A 1 90 ? -5.797 11.394 5.492 1.00 86.12 90 ILE A N 1
ATOM 713 C CA . ILE A 1 90 ? -6.043 12.120 4.240 1.00 86.12 90 ILE A CA 1
ATOM 714 C C . ILE A 1 90 ? -7.382 11.733 3.635 1.00 86.12 90 ILE A C 1
ATOM 716 O O . ILE A 1 90 ? -7.848 10.608 3.813 1.00 86.12 90 ILE A O 1
ATOM 720 N N . GLU A 1 91 ? -7.989 12.640 2.872 1.00 81.38 91 GLU A N 1
ATOM 721 C CA . GLU A 1 91 ? -9.173 12.268 2.110 1.00 81.38 91 GLU A CA 1
ATOM 722 C C . GLU A 1 91 ? -8.832 11.176 1.092 1.00 81.38 91 GLU A C 1
ATOM 724 O O . GLU A 1 91 ? -7.884 11.315 0.315 1.00 81.38 91 GLU A O 1
ATOM 729 N N . PRO A 1 92 ? -9.572 10.061 1.105 1.00 70.88 92 PRO A N 1
ATOM 730 C CA . PRO A 1 92 ? -9.287 8.962 0.220 1.00 70.88 92 PRO A CA 1
ATOM 731 C C . PRO A 1 92 ? -9.579 9.326 -1.233 1.00 70.88 92 PRO A C 1
ATOM 733 O O . PRO A 1 92 ? -10.734 9.515 -1.618 1.00 70.88 92 PRO A O 1
ATOM 736 N N . GLU A 1 93 ? -8.545 9.308 -2.066 1.00 75.69 93 GLU A N 1
ATOM 737 C CA . GLU A 1 93 ? -8.722 9.352 -3.513 1.00 75.69 93 GLU A CA 1
ATOM 738 C C . GLU A 1 93 ? -9.409 8.076 -4.033 1.00 75.69 93 GLU A C 1
ATOM 740 O O . GLU A 1 93 ? -9.375 6.998 -3.415 1.00 75.69 93 GLU A O 1
ATOM 745 N N . ALA A 1 94 ? -10.054 8.197 -5.195 1.00 79.50 94 ALA A N 1
ATOM 746 C CA . ALA A 1 94 ? -10.612 7.054 -5.902 1.00 79.50 94 ALA A CA 1
ATOM 747 C C . ALA A 1 94 ? -9.471 6.129 -6.349 1.00 79.50 94 ALA A C 1
ATOM 749 O O . ALA A 1 94 ? -8.590 6.545 -7.100 1.00 79.50 94 ALA A O 1
ATOM 750 N N . GLY A 1 95 ? -9.499 4.865 -5.914 1.00 81.75 95 GLY A N 1
ATOM 751 C CA . GLY A 1 95 ? -8.416 3.911 -6.177 1.00 81.75 95 GLY A CA 1
ATOM 752 C C . GLY A 1 95 ? -8.073 3.761 -7.662 1.00 81.75 95 GLY A C 1
ATOM 753 O O . GLY A 1 95 ? -6.896 3.710 -8.017 1.00 81.75 95 GLY A O 1
ATOM 754 N N . ASP A 1 96 ? -9.086 3.781 -8.531 1.00 84.69 96 ASP A N 1
ATOM 755 C CA . ASP A 1 96 ? -8.905 3.714 -9.985 1.00 84.69 96 ASP A CA 1
ATOM 756 C C . ASP A 1 96 ? -8.114 4.907 -10.535 1.00 84.69 96 ASP A C 1
ATOM 758 O O . ASP A 1 96 ? -7.300 4.736 -11.440 1.00 84.69 96 ASP A O 1
ATOM 762 N N . ALA A 1 97 ? -8.301 6.107 -9.976 1.00 87.38 97 ALA A N 1
ATOM 763 C CA . ALA A 1 97 ? -7.577 7.302 -10.405 1.00 87.38 97 ALA A CA 1
ATOM 764 C C . ALA A 1 97 ? -6.083 7.204 -10.060 1.00 87.38 97 ALA A C 1
ATOM 766 O O . ALA A 1 97 ? -5.235 7.515 -10.896 1.00 87.38 97 ALA A O 1
ATOM 767 N N . VAL A 1 98 ? -5.755 6.690 -8.869 1.00 87.75 98 VAL A N 1
ATOM 768 C CA . VAL A 1 98 ? -4.365 6.472 -8.436 1.00 87.75 98 VAL A CA 1
ATOM 769 C C . VAL A 1 98 ? -3.681 5.419 -9.312 1.00 87.75 98 VAL A C 1
ATOM 771 O O . VAL A 1 98 ? -2.557 5.632 -9.769 1.00 87.75 98 VAL A O 1
ATOM 774 N N . TRP A 1 99 ? -4.368 4.311 -9.615 1.00 88.75 99 TRP A N 1
ATOM 775 C CA . TRP A 1 99 ? -3.848 3.275 -10.515 1.00 88.75 99 TRP A CA 1
ATOM 776 C C . TRP A 1 99 ? -3.637 3.790 -11.942 1.00 88.75 99 TRP A C 1
ATOM 778 O O . TRP A 1 99 ? -2.608 3.492 -12.545 1.00 88.75 99 TRP A O 1
ATOM 788 N N . GLN A 1 100 ? -4.555 4.604 -12.469 1.00 89.00 100 GLN A N 1
ATOM 789 C CA . GLN A 1 100 ? -4.393 5.233 -13.784 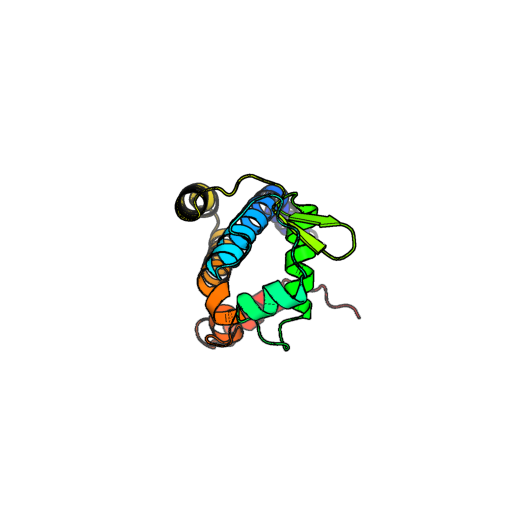1.00 89.00 100 GLN A CA 1
ATOM 790 C C . GLN A 1 100 ? -3.208 6.203 -13.822 1.00 89.00 100 GLN A C 1
ATOM 792 O O . GLN A 1 100 ? -2.456 6.218 -14.799 1.00 89.00 100 GLN A O 1
ATOM 797 N N . ALA A 1 101 ? -3.026 7.007 -12.774 1.00 90.12 101 ALA A N 1
ATOM 798 C CA . ALA A 1 101 ? -1.904 7.932 -12.677 1.00 90.12 101 ALA A CA 1
ATOM 799 C C . ALA A 1 101 ? -0.567 7.176 -12.588 1.00 90.12 101 ALA A C 1
ATOM 801 O O . ALA A 1 101 ? 0.393 7.532 -13.275 1.00 90.12 101 ALA A O 1
ATOM 802 N N . TRP A 1 102 ? -0.530 6.072 -11.838 1.00 90.31 102 TRP A N 1
ATOM 803 C CA . TRP A 1 102 ? 0.614 5.164 -11.806 1.00 90.31 102 TRP A CA 1
ATOM 804 C C . TRP A 1 102 ? 0.900 4.523 -13.171 1.00 90.31 102 TRP A C 1
ATOM 806 O O . TRP A 1 102 ? 2.050 4.506 -13.606 1.00 90.31 102 TRP A O 1
ATOM 816 N N . ASP A 1 103 ? -0.122 4.041 -13.886 1.00 89.44 103 ASP A N 1
ATOM 817 C CA . ASP A 1 103 ? 0.046 3.409 -15.201 1.00 89.44 103 ASP A CA 1
ATOM 818 C C . ASP A 1 103 ? 0.655 4.370 -16.242 1.00 89.44 103 ASP A C 1
ATOM 820 O O . ASP A 1 103 ? 1.409 3.935 -17.119 1.00 89.44 103 ASP A O 1
ATOM 824 N N . GLN A 1 104 ? 0.378 5.672 -16.118 1.00 89.12 104 GLN A N 1
ATOM 825 C CA . GLN A 1 104 ? 1.013 6.731 -16.907 1.00 89.12 104 GLN A CA 1
ATOM 826 C C . GLN A 1 104 ? 2.435 7.029 -16.422 1.00 89.12 104 GLN A C 1
ATOM 828 O O . GLN A 1 104 ? 3.354 7.164 -17.231 1.00 89.12 104 GLN A O 1
ATOM 833 N N . HIS A 1 105 ? 2.638 7.113 -15.105 1.00 87.00 105 HIS A N 1
ATOM 834 C CA . HIS A 1 105 ? 3.939 7.413 -14.510 1.00 87.00 105 HIS A CA 1
ATOM 835 C C . HIS A 1 105 ? 4.970 6.323 -14.805 1.00 87.00 105 HIS A C 1
ATOM 837 O O . HIS A 1 105 ? 6.104 6.628 -15.182 1.00 87.00 105 HIS A O 1
ATOM 843 N N . LYS A 1 106 ? 4.568 5.048 -14.736 1.00 84.38 106 LYS A N 1
ATOM 844 C CA . LYS A 1 106 ? 5.472 3.915 -14.953 1.00 84.38 106 LYS A CA 1
ATOM 845 C C . LYS A 1 106 ? 6.036 3.836 -16.372 1.00 84.38 106 LYS A C 1
ATOM 847 O O . LYS A 1 106 ? 7.091 3.235 -16.566 1.00 84.38 106 LYS A O 1
ATOM 852 N N . GLN A 1 107 ? 5.392 4.490 -17.349 1.00 85.12 107 GLN A N 1
ATOM 853 C CA . GLN A 1 107 ? 5.892 4.581 -18.728 1.00 85.12 107 GLN A CA 1
ATOM 854 C C . GLN A 1 107 ? 7.294 5.206 -18.790 1.00 85.12 107 GLN A C 1
ATOM 856 O O . GLN A 1 107 ? 8.083 4.864 -19.665 1.00 85.12 107 GLN A O 1
ATOM 861 N N . ARG A 1 108 ? 7.639 6.072 -17.825 1.00 81.62 108 ARG A N 1
ATOM 862 C CA . ARG A 1 108 ? 8.953 6.730 -17.724 1.00 81.62 108 ARG A CA 1
ATOM 863 C C . ARG A 1 108 ? 10.105 5.765 -17.440 1.00 81.62 108 ARG A C 1
ATOM 865 O O . ARG A 1 108 ? 11.257 6.132 -17.634 1.00 81.62 108 ARG A O 1
ATOM 872 N N . TYR A 1 109 ? 9.804 4.550 -16.981 1.00 74.88 109 TYR A N 1
ATOM 873 C CA . TYR A 1 109 ? 10.799 3.522 -16.673 1.00 74.88 109 TYR A CA 1
ATOM 874 C C . TYR A 1 109 ? 10.908 2.451 -17.771 1.00 74.88 109 TYR A C 1
ATOM 876 O O . TYR A 1 109 ? 11.658 1.494 -17.602 1.00 74.88 109 TYR A O 1
ATOM 884 N N . LEU A 1 110 ? 10.176 2.588 -18.887 1.00 71.19 110 LEU A N 1
ATOM 885 C CA . LEU A 1 110 ? 10.190 1.608 -19.983 1.00 71.19 110 LEU A CA 1
ATOM 886 C C . LEU A 1 110 ? 11.458 1.662 -20.841 1.00 71.19 110 LEU A C 1
ATOM 888 O O . LEU A 1 110 ? 11.792 0.664 -21.475 1.00 71.19 110 LEU A O 1
ATOM 892 N N . ASP A 1 111 ? 12.165 2.793 -20.840 1.00 73.62 111 ASP A N 1
ATOM 893 C CA . ASP A 1 111 ? 13.386 2.981 -21.633 1.00 73.62 111 ASP A CA 1
ATOM 894 C C . ASP A 1 111 ? 14.609 2.252 -21.040 1.00 73.62 111 ASP A C 1
ATOM 896 O O . ASP A 1 111 ? 15.620 2.078 -21.722 1.00 73.62 111 ASP A O 1
ATOM 900 N N . ASP A 1 112 ? 14.524 1.787 -19.788 1.00 74.62 112 ASP A N 1
ATOM 901 C CA . ASP A 1 112 ? 15.557 0.991 -19.121 1.00 74.62 112 ASP A CA 1
ATOM 902 C C . ASP A 1 112 ? 15.017 -0.411 -18.803 1.00 74.62 112 ASP A C 1
ATOM 904 O O . ASP A 1 112 ? 14.149 -0.588 -17.951 1.00 74.62 112 ASP A O 1
ATOM 908 N N . ALA A 1 113 ? 15.554 -1.432 -19.476 1.00 71.62 113 ALA A N 1
ATOM 909 C CA . ALA A 1 113 ? 15.099 -2.817 -19.344 1.00 71.62 113 ALA A CA 1
ATOM 910 C C . ALA A 1 113 ? 15.233 -3.383 -17.913 1.00 71.62 113 ALA A C 1
ATOM 912 O O . ALA A 1 113 ? 14.450 -4.249 -17.503 1.00 71.62 113 ALA A O 1
ATOM 913 N N . GLU A 1 114 ? 16.214 -2.915 -17.137 1.00 65.62 114 GLU A N 1
ATOM 914 C CA . GLU A 1 114 ? 16.407 -3.352 -15.753 1.00 65.62 114 GLU A CA 1
ATOM 915 C C . GLU A 1 114 ? 15.334 -2.748 -14.835 1.00 65.62 114 GLU A C 1
ATOM 917 O O . GLU A 1 114 ? 14.744 -3.446 -13.999 1.00 65.62 114 GLU A O 1
ATOM 922 N N . LEU A 1 115 ? 15.024 -1.467 -15.042 1.00 71.12 115 LEU A N 1
ATOM 923 C CA . LEU A 1 115 ? 13.982 -0.759 -14.299 1.00 71.12 115 LEU A CA 1
ATOM 924 C C . LEU A 1 115 ? 12.595 -1.232 -14.685 1.00 71.12 115 LEU A C 1
ATOM 926 O O . LEU A 1 115 ? 11.791 -1.510 -13.802 1.00 71.12 115 LEU A O 1
ATOM 930 N N . GLN A 1 116 ? 12.340 -1.419 -15.976 1.00 76.62 116 GLN A N 1
ATOM 931 C CA . GLN A 1 116 ? 11.107 -1.998 -16.486 1.00 76.62 116 GLN A CA 1
ATOM 932 C C . GLN A 1 116 ? 10.802 -3.335 -15.802 1.00 76.62 116 GLN A C 1
ATOM 934 O O . GLN A 1 116 ? 9.681 -3.553 -15.348 1.00 76.62 116 GLN A O 1
ATOM 939 N N . THR A 1 117 ? 11.797 -4.219 -15.685 1.00 72.38 117 THR A N 1
ATOM 940 C CA . THR A 1 117 ? 11.620 -5.518 -15.016 1.00 72.38 117 THR A CA 1
ATOM 941 C C . THR A 1 117 ? 11.228 -5.336 -13.549 1.00 72.38 117 THR A C 1
ATOM 943 O O . THR A 1 117 ? 10.296 -5.980 -13.069 1.00 72.38 117 THR A O 1
ATOM 946 N N . SER A 1 118 ? 11.910 -4.430 -12.847 1.00 70.88 118 SER A N 1
ATOM 947 C CA . SER A 1 118 ? 11.699 -4.185 -11.417 1.00 70.88 118 SER A CA 1
ATOM 948 C C . SER A 1 118 ? 10.338 -3.532 -11.142 1.00 70.88 118 SER A C 1
ATOM 950 O O . SER A 1 118 ? 9.584 -3.994 -10.289 1.00 70.88 118 SER A O 1
ATOM 952 N N . VAL A 1 119 ? 9.981 -2.506 -11.916 1.00 78.50 119 VAL A N 1
ATOM 953 C CA . VAL A 1 119 ? 8.709 -1.776 -11.818 1.00 78.50 119 VAL A CA 1
ATOM 954 C C . VAL A 1 119 ? 7.525 -2.678 -12.166 1.00 78.50 119 VAL A C 1
ATOM 956 O O . VAL A 1 119 ? 6.516 -2.651 -11.466 1.00 78.50 119 VAL A O 1
ATOM 959 N N . ASN A 1 120 ? 7.651 -3.529 -13.190 1.00 79.56 120 ASN A N 1
ATOM 960 C CA . ASN A 1 120 ? 6.600 -4.485 -13.546 1.00 79.56 120 ASN A CA 1
ATOM 961 C C . ASN A 1 120 ? 6.390 -5.553 -12.465 1.00 79.56 120 ASN A C 1
ATOM 963 O O . ASN A 1 120 ? 5.252 -5.946 -12.214 1.00 79.56 120 ASN A O 1
ATOM 967 N N . LEU A 1 121 ? 7.463 -6.010 -11.808 1.00 7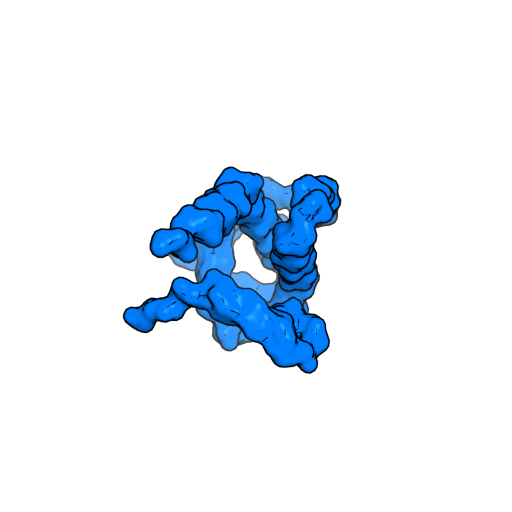3.75 121 LEU A N 1
ATOM 968 C CA . LEU A 1 121 ? 7.347 -6.942 -10.687 1.00 73.75 121 LEU A CA 1
ATOM 969 C C . LEU A 1 121 ? 6.591 -6.302 -9.516 1.00 73.75 121 LEU A C 1
ATOM 971 O O . LEU A 1 121 ? 5.682 -6.922 -8.965 1.00 73.75 121 LEU A O 1
ATOM 975 N N . VAL A 1 122 ? 6.932 -5.060 -9.162 1.00 78.00 122 VAL A N 1
ATOM 976 C CA . VAL A 1 122 ? 6.255 -4.312 -8.091 1.00 78.00 122 VAL A CA 1
ATOM 977 C C . VAL A 1 122 ? 4.783 -4.069 -8.432 1.00 78.00 122 VAL A C 1
ATOM 979 O O . VAL A 1 122 ? 3.922 -4.328 -7.594 1.00 78.00 122 VAL A O 1
ATOM 982 N N . ASP A 1 123 ? 4.477 -3.649 -9.664 1.00 84.25 123 ASP A N 1
ATOM 983 C CA . ASP A 1 123 ? 3.105 -3.469 -10.160 1.00 84.25 123 ASP A CA 1
ATOM 984 C C . ASP A 1 123 ? 2.282 -4.760 -10.008 1.00 84.25 123 ASP A C 1
ATOM 986 O O . ASP A 1 123 ? 1.200 -4.746 -9.417 1.00 84.25 123 ASP A O 1
ATOM 990 N N . ALA A 1 124 ? 2.830 -5.897 -10.450 1.00 81.31 124 ALA A N 1
ATOM 991 C CA . ALA A 1 124 ? 2.172 -7.196 -10.346 1.00 81.31 124 ALA A CA 1
ATOM 992 C C . ALA A 1 124 ? 1.976 -7.653 -8.890 1.00 81.31 124 ALA A C 1
ATOM 994 O O . ALA A 1 124 ? 0.924 -8.213 -8.565 1.00 81.31 124 ALA A O 1
ATOM 995 N N . CYS A 1 125 ? 2.957 -7.404 -8.015 1.00 77.69 125 CYS A N 1
ATOM 996 C CA . CYS A 1 125 ? 2.864 -7.703 -6.585 1.00 77.69 125 CYS A CA 1
ATOM 997 C C . CYS A 1 125 ? 1.768 -6.878 -5.912 1.00 77.69 125 CYS A C 1
ATOM 999 O O . CYS A 1 125 ? 0.923 -7.439 -5.220 1.00 77.69 125 CYS A O 1
ATOM 1001 N N . LEU A 1 126 ? 1.751 -5.562 -6.139 1.00 82.25 126 LEU A N 1
ATOM 1002 C CA . LEU A 1 126 ? 0.779 -4.653 -5.535 1.00 82.25 126 LEU A CA 1
ATOM 1003 C C . LEU A 1 126 ? -0.652 -4.966 -5.981 1.00 82.25 126 LEU A C 1
ATOM 1005 O O . LEU A 1 126 ? -1.553 -5.002 -5.148 1.00 82.25 126 LEU A O 1
ATOM 1009 N N . ARG A 1 127 ? -0.872 -5.258 -7.268 1.00 84.81 127 ARG A N 1
ATOM 1010 C CA . ARG A 1 127 ? -2.208 -5.609 -7.788 1.00 84.81 127 ARG A CA 1
ATOM 1011 C C . ARG A 1 127 ? -2.761 -6.910 -7.204 1.00 84.81 127 ARG A C 1
ATOM 1013 O O . ARG A 1 127 ? -3.970 -7.040 -7.050 1.00 84.81 127 ARG A O 1
ATOM 1020 N N . GLN A 1 128 ? -1.892 -7.870 -6.896 1.00 81.69 128 GLN A N 1
ATOM 1021 C CA . GLN A 1 128 ? -2.284 -9.168 -6.336 1.00 81.69 128 GLN A CA 1
ATOM 1022 C C . GLN A 1 128 ? -2.204 -9.221 -4.808 1.00 81.69 128 GLN A C 1
ATOM 1024 O O . GLN A 1 128 ? -2.611 -10.215 -4.203 1.00 81.69 128 GLN A O 1
ATOM 1029 N N . LEU A 1 129 ? -1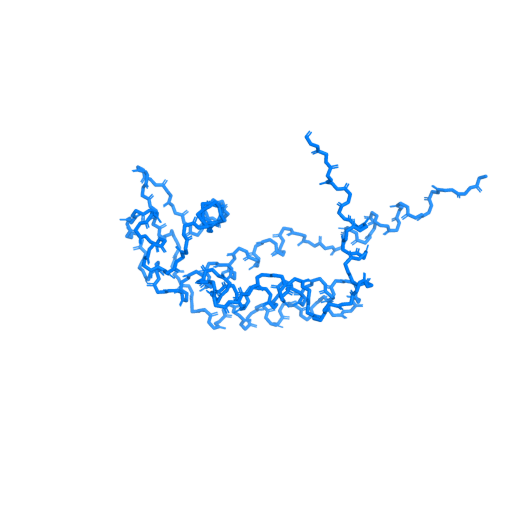.719 -8.150 -4.181 1.00 79.44 129 LEU A N 1
ATOM 1030 C CA . LEU A 1 129 ? -1.505 -8.058 -2.746 1.00 79.44 129 LEU A CA 1
ATOM 1031 C C . LEU A 1 129 ? -2.739 -8.483 -1.929 1.00 79.44 129 LEU A C 1
ATOM 1033 O O . LEU A 1 129 ? -2.565 -9.309 -1.035 1.00 79.44 129 LEU A O 1
ATOM 1037 N N . PRO A 1 130 ? -3.982 -8.063 -2.254 1.00 76.94 130 PRO A N 1
ATOM 1038 C CA . PRO A 1 130 ? -5.162 -8.521 -1.519 1.00 76.94 130 PRO A CA 1
ATOM 1039 C C . PRO A 1 130 ? -5.309 -10.048 -1.453 1.00 76.94 130 PRO A C 1
ATOM 1041 O O . PRO A 1 130 ? -5.626 -10.593 -0.396 1.00 76.94 130 PRO A O 1
ATOM 1044 N N . GLY A 1 131 ? -5.037 -10.747 -2.560 1.00 74.62 131 GLY A N 1
ATOM 1045 C CA . GLY A 1 131 ? -5.102 -12.209 -2.632 1.00 74.62 131 GLY A CA 1
ATOM 1046 C C . GLY A 1 131 ? -3.971 -12.887 -1.858 1.00 74.62 131 GLY A C 1
ATOM 1047 O O . GLY A 1 131 ? -4.195 -13.901 -1.200 1.00 74.62 131 GLY A O 1
ATOM 1048 N N . ILE A 1 132 ? -2.768 -12.301 -1.852 1.00 75.06 132 ILE A N 1
ATOM 1049 C CA . ILE A 1 132 ? -1.644 -12.811 -1.050 1.00 75.06 132 ILE A CA 1
ATOM 1050 C C . ILE A 1 132 ? -1.978 -12.762 0.443 1.00 75.06 132 ILE A C 1
ATOM 1052 O O . ILE A 1 132 ? -1.747 -13.726 1.172 1.00 75.06 132 ILE A O 1
ATOM 1056 N N . LEU A 1 133 ? -2.532 -11.641 0.905 1.00 71.06 133 LEU A N 1
ATOM 1057 C CA . LEU A 1 133 ? -2.780 -11.399 2.329 1.00 71.06 133 LEU A CA 1
ATOM 1058 C C . LEU A 1 133 ? -3.901 -12.257 2.908 1.00 71.06 133 LEU A C 1
ATOM 1060 O O . LEU A 1 133 ? -3.844 -12.647 4.079 1.00 71.06 133 LEU A O 1
ATOM 1064 N N . ARG A 1 134 ? -4.892 -12.581 2.075 1.00 72.50 134 ARG A N 1
ATOM 1065 C CA . ARG A 1 134 ? -5.949 -13.543 2.403 1.00 72.50 134 ARG A CA 1
ATOM 1066 C C . ARG A 1 134 ? -5.458 -14.992 2.361 1.00 72.50 134 ARG A C 1
ATOM 1068 O O . ARG A 1 134 ? -6.093 -15.868 2.937 1.00 72.50 134 ARG A O 1
ATOM 1075 N N . GLY A 1 135 ? -4.292 -15.238 1.759 1.00 66.69 135 GLY A N 1
ATOM 1076 C CA . GLY A 1 135 ? -3.737 -16.576 1.554 1.00 66.69 135 GLY A CA 1
ATOM 1077 C C . GLY A 1 135 ? -4.288 -17.287 0.315 1.00 66.69 135 GLY A C 1
ATOM 1078 O O . GLY A 1 135 ? -4.009 -18.471 0.140 1.00 66.69 135 GLY A O 1
ATOM 1079 N N . ASP A 1 136 ? -5.023 -16.572 -0.541 1.00 69.00 136 ASP A N 1
ATOM 1080 C CA . ASP A 1 136 ? -5.572 -17.079 -1.804 1.00 69.00 136 ASP A CA 1
ATOM 1081 C C . ASP A 1 136 ? -4.473 -17.272 -2.864 1.00 69.00 136 ASP A C 1
ATOM 1083 O O . ASP A 1 136 ? -4.596 -18.119 -3.747 1.00 69.00 136 ASP A O 1
ATOM 1087 N N . VAL A 1 137 ? -3.381 -16.501 -2.768 1.00 65.62 137 VAL A N 1
ATOM 1088 C CA . VAL A 1 137 ? -2.220 -16.576 -3.668 1.00 65.62 137 VAL A CA 1
ATOM 1089 C C . VAL A 1 137 ? -0.935 -16.733 -2.859 1.00 65.62 137 VAL A C 1
ATOM 1091 O O . VAL A 1 137 ? -0.709 -16.006 -1.890 1.00 65.62 137 VAL A O 1
ATOM 1094 N N . GLN A 1 138 ? -0.046 -17.654 -3.245 1.00 59.19 138 GLN A N 1
ATOM 1095 C CA . GLN A 1 138 ? 1.266 -17.715 -2.605 1.00 59.19 138 GLN A CA 1
ATOM 1096 C C . GLN A 1 138 ? 2.135 -16.557 -3.099 1.00 59.19 138 GLN A C 1
ATOM 1098 O O . GLN A 1 138 ? 2.349 -16.388 -4.295 1.00 59.19 138 GL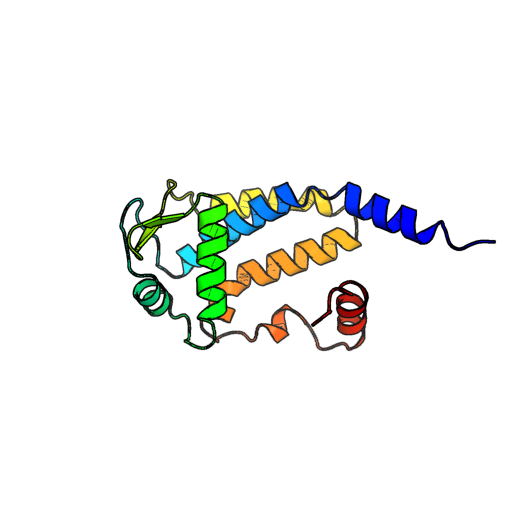N A O 1
ATOM 1103 N N . ALA A 1 139 ? 2.712 -15.789 -2.170 1.00 55.09 139 ALA A N 1
ATOM 1104 C CA . ALA A 1 139 ? 3.659 -14.718 -2.497 1.00 55.09 139 ALA A CA 1
ATOM 1105 C C . ALA A 1 139 ? 4.826 -15.205 -3.383 1.00 55.09 139 ALA A C 1
ATOM 1107 O O . ALA A 1 139 ? 5.359 -14.444 -4.185 1.00 55.09 139 ALA A O 1
ATOM 1108 N N . THR A 1 140 ? 5.199 -16.483 -3.266 1.00 53.84 140 THR A N 1
ATOM 1109 C CA . THR A 1 140 ? 6.214 -17.136 -4.100 1.00 53.84 140 THR A CA 1
ATOM 1110 C C . THR A 1 140 ? 5.817 -17.228 -5.568 1.00 53.84 140 THR A C 1
ATOM 1112 O O . THR A 1 140 ? 6.689 -17.079 -6.412 1.00 53.84 140 THR A O 1
ATOM 1115 N N . ASP A 1 141 ? 4.536 -17.400 -5.892 1.00 52.97 141 ASP A N 1
ATOM 1116 C CA . ASP A 1 141 ? 4.072 -17.509 -7.283 1.00 52.97 141 ASP A CA 1
ATOM 1117 C C . ASP A 1 141 ? 4.169 -16.167 -8.024 1.00 52.97 141 ASP A C 1
ATOM 1119 O O . ASP A 1 141 ? 4.288 -16.129 -9.248 1.00 52.97 141 ASP A O 1
ATOM 1123 N N . ILE A 1 142 ? 4.164 -15.059 -7.276 1.00 53.88 142 ILE A N 1
ATOM 1124 C CA . ILE A 1 142 ? 4.230 -13.696 -7.815 1.00 53.88 142 ILE A CA 1
ATOM 1125 C C . ILE A 1 142 ? 5.657 -13.150 -7.785 1.00 53.88 142 ILE A C 1
ATOM 1127 O O . ILE A 1 142 ? 6.082 -12.497 -8.735 1.00 53.88 142 ILE A O 1
ATOM 1131 N N . LEU A 1 143 ? 6.419 -13.445 -6.728 1.00 47.25 143 LEU A N 1
ATOM 1132 C CA . LEU A 1 143 ? 7.849 -13.130 -6.672 1.00 47.25 143 LEU A CA 1
ATOM 1133 C C . LEU A 1 143 ? 8.664 -14.004 -7.644 1.00 47.25 143 LEU A C 1
ATOM 1135 O O . LEU A 1 143 ? 9.747 -13.601 -8.066 1.00 47.25 143 LEU A O 1
ATOM 1139 N N . PHE A 1 144 ? 8.133 -15.168 -8.038 1.00 51.41 144 PHE A N 1
ATOM 1140 C CA . PHE A 1 144 ? 8.743 -16.092 -8.994 1.00 51.41 144 PHE A CA 1
ATOM 1141 C C . PHE A 1 144 ? 7.720 -16.579 -10.034 1.00 51.41 144 PHE A C 1
ATOM 1143 O O . PHE A 1 144 ? 7.342 -17.755 -10.028 1.00 51.41 144 PHE A O 1
ATOM 1150 N N . PRO A 1 145 ? 7.279 -15.710 -10.964 1.00 39.03 145 PRO A N 1
ATOM 1151 C CA . PRO A 1 145 ? 6.340 -16.114 -11.996 1.00 39.03 145 PRO A CA 1
ATOM 1152 C C . PRO A 1 145 ? 7.051 -17.099 -12.930 1.00 39.03 145 PRO A C 1
ATOM 1154 O O . PRO A 1 145 ? 7.907 -16.721 -13.729 1.00 39.03 145 PRO A O 1
ATOM 1157 N N . SER A 1 146 ? 6.688 -18.378 -12.823 1.00 37.03 146 SER A N 1
ATOM 1158 C CA . SER A 1 146 ? 7.406 -19.535 -13.384 1.00 37.03 146 SER A CA 1
ATOM 1159 C C . SER A 1 146 ? 8.726 -19.814 -12.658 1.00 37.03 146 SER A C 1
ATOM 1161 O O . SER A 1 146 ? 9.695 -19.066 -12.781 1.00 37.03 146 SER A O 1
ATOM 1163 N N . ALA A 1 147 ? 8.795 -20.939 -11.944 1.00 31.98 147 ALA A N 1
ATOM 1164 C CA . ALA A 1 147 ? 10.022 -21.477 -11.365 1.00 31.98 147 ALA A CA 1
ATOM 1165 C C . ALA A 1 147 ? 11.068 -21.773 -12.460 1.00 31.98 147 ALA A C 1
ATOM 1167 O O . ALA A 1 147 ? 11.224 -22.899 -12.921 1.00 31.98 147 ALA A O 1
ATOM 1168 N N . SER A 1 148 ? 11.803 -20.750 -12.888 1.00 38.25 148 SER A N 1
ATOM 1169 C CA . SER A 1 148 ? 13.069 -20.900 -13.588 1.00 38.25 148 SER A CA 1
ATOM 1170 C C . SER A 1 148 ? 14.161 -20.440 -12.638 1.00 38.25 148 SER A C 1
ATOM 1172 O O . SER A 1 148 ? 14.251 -19.260 -12.290 1.00 38.25 148 SER A O 1
ATOM 1174 N N . MET A 1 149 ? 15.003 -21.390 -12.225 1.00 37.28 149 MET A N 1
ATOM 1175 C CA . MET A 1 149 ? 16.178 -21.178 -11.368 1.00 37.28 149 MET A CA 1
ATOM 1176 C C . MET A 1 149 ? 17.075 -20.012 -11.835 1.00 37.28 149 MET A C 1
ATOM 1178 O O . MET A 1 149 ? 17.791 -19.428 -11.027 1.00 37.28 149 MET A O 1
ATOM 1182 N N . ALA A 1 150 ? 16.989 -19.608 -13.108 1.00 39.31 150 ALA A N 1
ATOM 1183 C CA . ALA A 1 150 ? 17.740 -18.490 -13.676 1.00 39.31 150 ALA A CA 1
ATOM 1184 C C . ALA A 1 150 ? 17.304 -17.090 -13.179 1.00 39.31 150 ALA A C 1
ATOM 1186 O O . ALA A 1 150 ? 18.136 -16.182 -13.134 1.00 39.31 150 ALA A O 1
ATOM 1187 N N . ASN A 1 151 ? 16.035 -16.889 -12.793 1.00 38.50 151 ASN A N 1
ATOM 1188 C CA . ASN A 1 151 ? 15.544 -15.585 -12.308 1.00 38.50 151 ASN A CA 1
ATOM 1189 C C . ASN A 1 151 ? 15.841 -15.371 -10.814 1.00 38.50 151 ASN A C 1
ATOM 1191 O O . ASN A 1 151 ? 16.178 -14.262 -10.398 1.00 38.50 151 ASN A O 1
ATOM 1195 N N . VAL A 1 152 ? 15.812 -16.454 -10.032 1.00 41.09 152 VAL A N 1
ATOM 1196 C CA . VAL A 1 152 ? 16.156 -16.469 -8.600 1.00 41.09 152 VAL A CA 1
ATOM 1197 C C . VAL A 1 152 ? 17.621 -16.068 -8.392 1.00 41.09 152 VAL A C 1
ATOM 1199 O O . VAL A 1 152 ? 17.928 -15.242 -7.535 1.00 41.09 152 VAL A O 1
ATOM 1202 N N . GLU A 1 153 ? 18.530 -16.564 -9.235 1.00 41.09 153 GLU A N 1
ATOM 1203 C CA . GLU A 1 153 ? 19.958 -16.234 -9.150 1.00 41.09 153 GLU A CA 1
ATOM 1204 C C . GLU A 1 153 ? 20.257 -14.743 -9.386 1.00 41.09 153 GLU A C 1
ATOM 1206 O O . GLU A 1 153 ? 21.195 -14.197 -8.801 1.00 41.09 153 GLU A O 1
ATOM 1211 N N . ARG A 1 154 ? 19.465 -14.057 -10.222 1.00 37.00 154 ARG A N 1
ATOM 1212 C CA . ARG A 1 154 ? 19.662 -12.628 -10.518 1.00 37.00 154 ARG A CA 1
ATOM 1213 C C . ARG A 1 154 ? 19.122 -11.709 -9.426 1.00 37.00 154 ARG A C 1
ATOM 1215 O O . ARG A 1 154 ? 19.756 -10.690 -9.161 1.00 37.00 154 ARG A O 1
ATOM 1222 N N . MET A 1 155 ? 18.011 -12.067 -8.776 1.00 40.84 155 MET A N 1
ATOM 1223 C CA . MET A 1 155 ? 17.468 -11.295 -7.649 1.00 40.84 155 MET A CA 1
ATOM 1224 C C . MET A 1 155 ? 18.344 -11.448 -6.394 1.00 40.84 155 MET A C 1
ATOM 1226 O O . MET A 1 155 ? 18.681 -10.452 -5.755 1.00 40.84 155 MET A O 1
ATOM 1230 N N . TYR A 1 156 ? 18.801 -12.670 -6.087 1.00 41.53 156 TYR A N 1
ATOM 1231 C CA . TYR A 1 156 ? 19.663 -12.918 -4.923 1.00 41.53 156 TYR A CA 1
ATOM 1232 C C . TYR A 1 156 ? 21.099 -12.402 -5.095 1.00 41.53 156 TYR A C 1
ATOM 1234 O O . TYR A 1 156 ? 21.715 -12.011 -4.109 1.00 41.53 156 TYR A O 1
ATOM 1242 N N . ARG A 1 157 ? 21.639 -12.309 -6.323 1.00 37.53 157 ARG A N 1
ATOM 1243 C CA . ARG A 1 157 ? 22.965 -11.688 -6.536 1.00 37.53 157 ARG A CA 1
ATOM 1244 C C . ARG A 1 157 ? 22.993 -10.175 -6.332 1.00 37.53 157 ARG A C 1
ATOM 1246 O O . ARG A 1 157 ? 24.075 -9.645 -6.098 1.00 37.53 157 ARG A O 1
ATOM 1253 N N . LYS A 1 158 ? 21.861 -9.473 -6.458 1.00 37.31 158 LYS A N 1
ATOM 1254 C CA . LYS A 1 158 ? 21.819 -8.006 -6.321 1.00 37.31 158 LYS A CA 1
ATOM 1255 C C . LYS A 1 158 ? 21.502 -7.524 -4.907 1.00 37.31 158 LYS A C 1
ATOM 1257 O O . LYS A 1 158 ? 21.956 -6.447 -4.545 1.00 37.31 158 LYS A O 1
ATOM 1262 N N . ASN A 1 159 ? 20.837 -8.336 -4.087 1.00 31.09 159 ASN A N 1
ATOM 1263 C CA . ASN A 1 159 ? 20.604 -8.037 -2.673 1.00 31.09 159 ASN A CA 1
ATOM 1264 C C . ASN A 1 159 ? 21.631 -8.735 -1.774 1.00 31.09 159 ASN A C 1
ATOM 1266 O O . ASN A 1 159 ? 21.283 -9.510 -0.886 1.00 31.09 159 ASN A O 1
ATOM 1270 N N . ALA A 1 160 ? 22.911 -8.418 -1.975 1.00 34.34 160 ALA A N 1
ATOM 1271 C CA . ALA A 1 160 ? 23.944 -8.650 -0.968 1.00 34.34 160 ALA A CA 1
ATOM 1272 C C . ALA A 1 160 ? 23.809 -7.611 0.166 1.00 34.34 160 ALA A C 1
ATOM 1274 O O . ALA A 1 160 ? 24.702 -6.809 0.409 1.00 34.34 160 ALA A O 1
ATOM 1275 N N . VAL A 1 161 ? 22.654 -7.610 0.830 1.00 35.03 161 VAL A N 1
ATOM 1276 C CA . VAL A 1 161 ? 22.470 -7.063 2.178 1.00 35.03 161 VAL A CA 1
ATOM 1277 C C . VAL A 1 161 ? 21.780 -8.163 2.974 1.00 35.03 161 VAL A C 1
ATOM 1279 O O . VAL A 1 161 ? 20.624 -8.075 3.369 1.00 35.03 161 VAL A O 1
ATOM 1282 N N . VAL A 1 162 ? 22.492 -9.275 3.112 1.00 32.81 162 VAL A N 1
ATOM 1283 C CA . VAL A 1 162 ? 22.299 -10.172 4.240 1.00 32.81 162 VAL A CA 1
ATOM 1284 C C . VAL A 1 162 ? 23.547 -9.970 5.066 1.00 32.81 162 VAL A C 1
ATOM 1286 O O . VAL A 1 162 ? 24.610 -10.455 4.690 1.00 32.81 162 VAL A O 1
ATOM 1289 N N . ASP A 1 163 ? 23.421 -9.227 6.156 1.00 32.78 163 ASP A N 1
ATOM 1290 C CA . ASP A 1 163 ? 24.188 -9.607 7.324 1.00 32.78 163 ASP A CA 1
ATOM 1291 C C . ASP A 1 163 ? 23.321 -9.509 8.575 1.00 32.78 163 ASP A C 1
ATOM 1293 O O . ASP A 1 163 ? 22.387 -8.706 8.656 1.00 32.78 163 ASP A O 1
ATOM 1297 N N . TYR A 1 164 ? 23.595 -10.479 9.433 1.00 32.16 164 TYR A N 1
ATOM 1298 C CA . TYR A 1 164 ? 22.812 -11.014 10.539 1.00 32.16 164 TYR A CA 1
ATOM 1299 C C . TYR A 1 164 ? 22.928 -10.175 11.817 1.00 32.16 164 TYR A C 1
ATOM 1301 O O . TYR A 1 164 ? 23.996 -9.558 12.031 1.00 32.16 164 TYR A O 1
#

Radius of gyration: 18.26 Å; chains: 1; bounding box: 59×34×43 Å